Protein AF-W7WKI2-F1 (afdb_monomer_lite)

Radius of gyration: 20.31 Å; chains: 1; bounding box: 33×30×72 Å

pLDDT: mean 86.47, std 14.75, range [44.88, 98.06]

Sequence (91 aa):
MRGYYLNLSSGAPVWFVSWRIADDDPSRAWPETVSLSYNEAGRWLDAQERVDNLPLPPDVTAWLQAWNDAHYRPEPKRRKRPASFLPPEQR

Foldseek 3Di:
DVQLVVQLVVVFRWKKFFKDADPVHNVDIDGPDIDRGNVVSVVCVVVVTDIDTDTDDPVVSVVSVVVCVVPPDPDPPPPPDPPPDDPPPPD

Secondary structure (DSSP, 8-state):
-HHHHHHHHTSS-EEEEEEEE-SS-TT-EEEEEEE--HHHHHHHHHTT-EEEEEEPPHHHHHHHHHHHHHH-----------S----S---

Structure (mmCIF, N/CA/C/O backbone):
data_AF-W7WKI2-F1
#
_entry.id   AF-W7WKI2-F1
#
loop_
_atom_site.group_PDB
_atom_site.id
_atom_site.type_symbol
_atom_site.label_atom_id
_atom_site.label_alt_id
_atom_site.label_comp_id
_atom_site.label_asym_id
_atom_site.label_entity_id
_atom_site.label_seq_id
_atom_site.pdbx_PDB_ins_code
_atom_site.Cartn_x
_atom_site.Cartn_y
_atom_site.Cartn_z
_atom_site.occupancy
_atom_site.B_iso_or_equiv
_atom_site.auth_seq_id
_atom_site.auth_comp_id
_atom_site.auth_asym_id
_atom_site.auth_atom_id
_atom_site.pdbx_PDB_model_num
ATOM 1 N N . MET A 1 1 ? 0.765 -9.182 9.251 1.00 64.81 1 MET A N 1
ATOM 2 C CA . MET A 1 1 ? -0.531 -8.612 9.695 1.00 64.81 1 MET A CA 1
ATOM 3 C C . MET A 1 1 ? -0.437 -7.154 10.147 1.00 64.81 1 MET A C 1
ATOM 5 O O . MET A 1 1 ? -1.183 -6.356 9.606 1.00 64.81 1 MET A O 1
ATOM 9 N N . ARG A 1 2 ? 0.495 -6.755 11.034 1.00 85.56 2 ARG A N 1
ATOM 10 C CA . ARG A 1 2 ? 0.622 -5.345 11.487 1.00 85.56 2 ARG A CA 1
ATOM 11 C C . ARG A 1 2 ? 0.701 -4.305 10.349 1.00 85.56 2 ARG A C 1
ATOM 13 O O . ARG A 1 2 ? 0.149 -3.226 10.502 1.00 85.56 2 ARG A O 1
ATOM 20 N N . GLY A 1 3 ? 1.353 -4.621 9.226 1.00 88.62 3 GLY A N 1
ATOM 21 C CA . GLY A 1 3 ? 1.479 -3.700 8.086 1.00 88.62 3 GLY A CA 1
ATOM 22 C C . GLY A 1 3 ? 0.144 -3.290 7.447 1.00 88.62 3 GLY A C 1
ATOM 23 O O . GLY A 1 3 ? -0.004 -2.132 7.073 1.00 88.62 3 GLY A O 1
ATOM 24 N N . TYR A 1 4 ? -0.839 -4.195 7.377 1.00 91.75 4 TYR A N 1
ATOM 25 C CA . TYR A 1 4 ? -2.176 -3.885 6.848 1.00 91.75 4 TYR A CA 1
ATOM 26 C C . TYR A 1 4 ? -2.959 -2.988 7.805 1.00 91.75 4 TYR A C 1
ATOM 28 O O . TYR A 1 4 ? -3.534 -1.987 7.389 1.00 91.75 4 TYR A O 1
ATOM 36 N N . TYR A 1 5 ? -2.897 -3.294 9.106 1.00 91.62 5 TYR A N 1
ATOM 37 C CA . TYR A 1 5 ? -3.456 -2.433 10.146 1.00 91.62 5 TYR A CA 1
ATOM 38 C C . TYR A 1 5 ? -2.866 -1.018 10.092 1.00 91.62 5 TYR A C 1
ATOM 40 O O . TYR A 1 5 ? -3.604 -0.047 10.207 1.00 91.62 5 TYR A O 1
ATOM 48 N N . LEU A 1 6 ? -1.548 -0.886 9.897 1.00 92.06 6 LEU A N 1
ATOM 49 C CA . LEU A 1 6 ? -0.902 0.424 9.786 1.00 92.06 6 LEU A CA 1
ATOM 50 C C . LEU A 1 6 ? -1.435 1.222 8.593 1.00 92.06 6 LEU A C 1
ATOM 52 O O . LEU A 1 6 ? -1.769 2.392 8.768 1.00 92.06 6 LEU A O 1
ATOM 56 N N . ASN A 1 7 ? -1.582 0.576 7.432 1.00 94.38 7 ASN A N 1
ATOM 57 C CA . ASN A 1 7 ? -2.155 1.201 6.241 1.00 94.38 7 ASN A CA 1
ATOM 58 C C . ASN A 1 7 ? -3.593 1.689 6.498 1.00 94.38 7 ASN A C 1
ATOM 60 O O . ASN A 1 7 ? -3.889 2.859 6.276 1.00 94.38 7 ASN A O 1
ATOM 64 N N . LEU A 1 8 ? -4.454 0.846 7.082 1.00 93.12 8 LEU A N 1
ATOM 65 C CA . LEU A 1 8 ? -5.818 1.229 7.478 1.00 93.12 8 LEU A CA 1
ATOM 66 C C . LEU A 1 8 ? -5.837 2.378 8.501 1.00 93.12 8 LEU A C 1
ATOM 68 O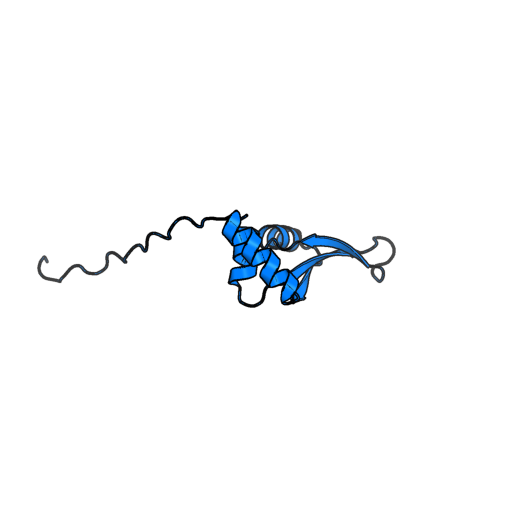 O . LEU A 1 8 ? -6.621 3.315 8.381 1.00 93.12 8 LEU A O 1
ATOM 72 N N . SER A 1 9 ? -4.943 2.343 9.494 1.00 91.31 9 SER A N 1
ATOM 73 C CA . SER A 1 9 ? -4.881 3.342 10.570 1.00 91.31 9 SER A CA 1
ATOM 74 C C . SER A 1 9 ? -4.326 4.705 10.141 1.00 91.31 9 SER A C 1
ATOM 76 O O . SER A 1 9 ? -4.357 5.642 10.937 1.00 91.31 9 SER A O 1
ATOM 78 N N . SER A 1 10 ? -3.824 4.826 8.907 1.00 89.44 10 SER A N 1
ATOM 79 C CA . SER A 1 10 ? -3.309 6.085 8.354 1.00 89.44 10 SER A CA 1
ATOM 80 C C . SER A 1 10 ? -4.406 7.124 8.090 1.00 89.44 10 SER A C 1
ATOM 82 O O . SER A 1 10 ? -4.108 8.308 7.960 1.00 89.44 10 SER A O 1
ATOM 84 N N . GLY A 1 11 ? -5.671 6.694 8.004 1.00 88.94 11 GLY A N 1
ATOM 85 C CA . GLY A 1 11 ? -6.813 7.538 7.640 1.00 88.94 11 GLY A CA 1
ATOM 86 C C . GLY A 1 11 ? -7.021 7.700 6.129 1.00 88.94 11 GLY A C 1
ATOM 87 O O . GLY A 1 11 ? -8.122 8.048 5.714 1.00 88.94 11 GLY A O 1
ATOM 88 N N . ALA A 1 12 ? -6.013 7.391 5.310 1.00 92.25 12 ALA A N 1
ATOM 89 C CA . ALA A 1 12 ? -6.089 7.391 3.851 1.00 92.25 12 ALA A CA 1
ATOM 90 C C . ALA A 1 12 ? -5.355 6.151 3.310 1.00 92.25 12 ALA A C 1
ATOM 92 O O . ALA A 1 12 ? -4.209 6.264 2.877 1.00 92.25 12 ALA A O 1
ATOM 93 N N . PRO A 1 13 ? -5.965 4.953 3.391 1.00 95.38 13 PRO A N 1
ATOM 94 C CA . PRO A 1 13 ? -5.310 3.722 2.974 1.00 95.38 13 PRO A CA 1
ATOM 95 C C . PRO A 1 13 ? -5.018 3.728 1.471 1.00 95.38 13 PRO A C 1
ATOM 97 O O . PRO A 1 13 ? -5.838 4.175 0.663 1.00 95.38 13 PRO A O 1
ATOM 100 N N . VAL A 1 14 ? -3.849 3.205 1.100 1.00 98.06 14 VAL A N 1
ATOM 101 C CA . VAL A 1 14 ? -3.346 3.220 -0.283 1.00 98.06 14 VAL A CA 1
ATOM 102 C C . VAL A 1 14 ? -2.823 1.864 -0.742 1.00 98.06 14 VAL A C 1
ATOM 104 O O . VAL A 1 14 ? -2.385 1.031 0.056 1.00 98.06 14 VAL A O 1
ATOM 107 N N . TRP A 1 15 ? -2.874 1.647 -2.052 1.00 97.69 15 TRP A N 1
ATOM 108 C CA . TRP A 1 15 ? -2.089 0.645 -2.739 1.00 97.69 15 TRP A CA 1
ATOM 109 C C . TRP A 1 15 ? -0.670 1.177 -2.828 1.00 97.69 15 TRP A C 1
ATOM 111 O O . TRP A 1 15 ? -0.456 2.310 -3.263 1.00 97.69 15 TRP A O 1
ATOM 121 N N . PHE A 1 16 ? 0.287 0.357 -2.422 1.00 97.56 16 PHE A N 1
ATOM 122 C CA . PHE A 1 16 ? 1.697 0.601 -2.664 1.00 97.56 16 PHE A CA 1
ATOM 123 C C . PHE A 1 16 ? 2.079 -0.139 -3.936 1.00 97.56 16 PHE A C 1
ATOM 125 O O . PHE A 1 16 ? 1.983 -1.367 -3.978 1.00 97.56 16 PHE A O 1
ATOM 132 N N . VAL A 1 17 ? 2.471 0.604 -4.964 1.00 97.62 17 VAL A N 1
ATOM 133 C CA . VAL A 1 17 ? 2.852 0.053 -6.266 1.00 97.62 17 VAL A CA 1
ATOM 134 C C . VAL A 1 17 ? 4.346 0.263 -6.446 1.00 97.62 17 VAL A C 1
ATOM 136 O O . VAL A 1 17 ? 4.770 1.402 -6.610 1.00 97.62 17 VAL A O 1
ATOM 139 N N . SER A 1 18 ? 5.133 -0.813 -6.385 1.00 97.06 18 SER A N 1
ATOM 140 C CA . SER A 1 18 ? 6.546 -0.779 -6.772 1.00 97.06 18 SER A CA 1
ATOM 141 C C . SER A 1 18 ? 6.673 -0.973 -8.280 1.00 97.06 18 SER A C 1
ATOM 143 O O . SER A 1 18 ? 6.069 -1.881 -8.865 1.00 97.06 18 SER A O 1
ATOM 145 N N . TRP A 1 19 ? 7.464 -0.111 -8.905 1.00 95.69 19 TRP A N 1
ATOM 146 C CA . TRP A 1 19 ? 7.714 -0.095 -10.336 1.00 95.69 19 TRP A CA 1
ATOM 147 C C . TRP A 1 19 ? 9.120 -0.584 -10.648 1.00 95.69 19 TRP A C 1
ATOM 149 O O . TRP A 1 19 ? 10.097 -0.163 -10.025 1.00 95.69 19 TRP A O 1
ATOM 159 N N . ARG A 1 20 ? 9.231 -1.386 -11.707 1.00 94.81 20 ARG A N 1
ATOM 160 C CA . ARG A 1 20 ? 10.508 -1.642 -12.372 1.00 94.81 20 ARG A CA 1
ATOM 161 C C . ARG A 1 20 ? 10.641 -0.738 -13.573 1.00 94.81 20 ARG A C 1
ATOM 163 O O . ARG A 1 20 ? 9.690 -0.563 -14.330 1.00 94.81 20 ARG A O 1
ATOM 170 N N . ILE A 1 21 ? 11.832 -0.180 -13.721 1.00 93.88 21 ILE A N 1
ATOM 171 C CA . ILE A 1 21 ? 12.242 0.610 -14.875 1.00 93.88 21 ILE A CA 1
ATOM 172 C C . ILE A 1 21 ? 13.158 -0.281 -15.711 1.00 93.88 21 ILE A C 1
ATOM 174 O O . ILE A 1 21 ? 13.985 -0.996 -15.145 1.00 93.88 21 ILE A O 1
ATOM 178 N N . ALA A 1 22 ? 12.987 -0.272 -17.031 1.00 93.69 22 ALA A N 1
ATOM 179 C CA . ALA A 1 22 ? 13.845 -1.042 -17.919 1.00 93.69 22 ALA A CA 1
ATOM 180 C C . ALA A 1 22 ? 15.281 -0.492 -17.892 1.00 93.69 22 ALA A C 1
ATOM 182 O O . ALA A 1 22 ? 15.485 0.719 -17.985 1.00 93.69 22 ALA A O 1
ATOM 183 N N . ASP A 1 23 ? 16.272 -1.381 -17.801 1.00 92.12 23 ASP A N 1
ATOM 184 C CA . ASP A 1 23 ? 17.688 -0.988 -17.769 1.00 92.12 23 ASP A CA 1
ATOM 185 C C . ASP A 1 23 ? 18.145 -0.354 -19.097 1.00 92.12 23 ASP A C 1
ATOM 187 O O . ASP A 1 23 ? 19.035 0.496 -19.111 1.00 92.12 23 ASP A O 1
ATOM 191 N N . ASP A 1 24 ? 17.538 -0.762 -20.216 1.00 95.94 24 ASP A N 1
ATOM 192 C CA . ASP A 1 24 ? 17.844 -0.285 -21.567 1.00 95.94 24 ASP A CA 1
ATOM 193 C C . ASP A 1 24 ? 17.075 0.986 -21.959 1.00 95.94 24 ASP A C 1
ATOM 195 O O . ASP A 1 24 ? 17.522 1.729 -22.834 1.00 95.94 24 ASP A O 1
ATOM 199 N N . ASP A 1 25 ? 15.939 1.255 -21.310 1.00 93.94 25 ASP A N 1
ATOM 200 C CA . ASP A 1 25 ? 15.083 2.405 -21.599 1.00 93.94 25 ASP A CA 1
ATOM 201 C C . ASP A 1 25 ? 14.360 2.913 -20.335 1.00 93.94 25 ASP A C 1
ATOM 203 O O . ASP A 1 25 ? 13.298 2.399 -19.965 1.00 93.94 25 ASP A O 1
ATOM 207 N N . PRO A 1 26 ? 14.866 3.992 -19.706 1.00 90.12 26 PRO A N 1
ATOM 208 C CA . PRO A 1 26 ? 14.268 4.572 -18.508 1.00 90.12 26 PRO A CA 1
ATOM 209 C C . PRO A 1 26 ? 12.844 5.121 -18.681 1.00 90.12 26 PRO A C 1
ATOM 211 O O . PRO A 1 26 ? 12.190 5.435 -17.685 1.00 90.12 26 PRO A O 1
ATOM 214 N N . SER A 1 27 ? 12.358 5.278 -19.918 1.00 92.75 27 SER A N 1
ATOM 215 C CA . SER A 1 27 ? 10.978 5.698 -20.191 1.00 92.75 27 SER A CA 1
ATOM 216 C C . SER A 1 27 ? 9.973 4.548 -20.084 1.00 92.75 27 SER A C 1
ATOM 218 O O . SER A 1 27 ? 8.765 4.783 -19.989 1.00 92.75 27 SER A O 1
ATOM 220 N N . ARG A 1 28 ? 10.456 3.301 -20.058 1.00 94.62 28 ARG A N 1
ATOM 221 C CA . ARG A 1 28 ? 9.632 2.102 -19.934 1.00 94.62 28 ARG A CA 1
ATOM 222 C C . ARG A 1 28 ? 9.626 1.632 -18.489 1.00 94.62 28 ARG A C 1
ATOM 224 O O . ARG A 1 28 ? 10.650 1.225 -17.947 1.00 94.62 28 ARG A O 1
ATOM 231 N N . ALA A 1 29 ? 8.441 1.643 -17.889 1.00 94.50 29 ALA A N 1
ATOM 232 C CA . ALA A 1 29 ? 8.217 1.124 -16.550 1.00 94.50 29 ALA A CA 1
ATOM 233 C C . ALA A 1 29 ? 6.964 0.246 -16.496 1.00 94.50 29 ALA A C 1
ATOM 235 O O . ALA A 1 29 ? 6.013 0.452 -17.253 1.00 94.50 29 ALA A O 1
ATOM 236 N N . TRP A 1 30 ? 6.958 -0.725 -15.588 1.00 95.94 30 TRP A N 1
ATOM 237 C CA . TRP A 1 30 ? 5.791 -1.558 -15.299 1.00 95.94 30 TRP A CA 1
ATOM 238 C C . TRP A 1 30 ? 5.660 -1.802 -13.795 1.00 95.94 30 TRP A C 1
ATOM 240 O O . TRP A 1 30 ? 6.669 -1.797 -13.082 1.00 95.94 30 TRP A O 1
ATOM 250 N N . PRO A 1 31 ? 4.429 -2.002 -13.295 1.00 96.12 31 PRO A N 1
ATOM 251 C CA . PRO A 1 31 ? 4.233 -2.346 -11.900 1.00 96.12 31 PRO A CA 1
ATOM 252 C C . PRO A 1 31 ? 4.765 -3.764 -11.691 1.00 96.12 31 PRO A C 1
ATOM 254 O O . PRO A 1 31 ? 4.271 -4.716 -12.293 1.00 96.12 31 PRO A O 1
ATOM 257 N N . GLU A 1 32 ? 5.800 -3.907 -10.872 1.00 95.38 32 GLU A N 1
ATOM 258 C CA . GLU A 1 32 ? 6.356 -5.219 -10.548 1.00 95.38 32 GLU A CA 1
ATOM 259 C C . GLU A 1 32 ? 5.594 -5.853 -9.393 1.00 95.38 32 GLU A C 1
ATOM 261 O O . GLU A 1 32 ? 5.208 -7.017 -9.470 1.00 95.38 32 GLU A O 1
ATOM 266 N N . THR A 1 33 ? 5.364 -5.085 -8.327 1.00 96.19 33 THR A N 1
ATOM 267 C CA . THR A 1 33 ? 4.706 -5.591 -7.122 1.00 96.19 33 THR A CA 1
ATOM 268 C C . THR A 1 33 ? 3.699 -4.583 -6.592 1.00 96.19 33 THR A C 1
ATOM 270 O O . THR A 1 33 ? 3.953 -3.382 -6.559 1.00 96.19 33 THR A O 1
ATOM 273 N N . VAL A 1 34 ? 2.550 -5.084 -6.138 1.00 96.56 34 VAL A N 1
ATOM 274 C CA . VAL A 1 34 ? 1.497 -4.290 -5.499 1.00 96.56 34 VAL A CA 1
ATOM 275 C C . VAL A 1 34 ? 1.218 -4.871 -4.118 1.00 96.56 34 VAL A C 1
ATOM 277 O O . VAL A 1 34 ? 1.006 -6.076 -3.987 1.00 96.56 34 VAL A O 1
ATOM 280 N N . SER A 1 35 ? 1.202 -4.031 -3.082 1.00 96.44 35 SER A N 1
ATOM 281 C CA . SER A 1 35 ? 0.861 -4.458 -1.721 1.00 96.44 35 SER A CA 1
ATOM 282 C C . SER A 1 35 ? -0.009 -3.444 -0.979 1.00 96.44 35 SER A C 1
ATOM 284 O O . SER A 1 35 ? -0.036 -2.254 -1.281 1.00 96.44 35 SER A O 1
ATOM 286 N N . LEU A 1 36 ? -0.718 -3.943 0.034 1.00 96.31 36 LEU A N 1
ATOM 287 C CA . LEU A 1 36 ? -1.463 -3.174 1.035 1.00 96.31 36 LEU A CA 1
ATOM 288 C C . LEU A 1 36 ? -0.695 -3.052 2.362 1.00 96.31 36 LEU A C 1
ATOM 290 O O . LEU A 1 36 ? -1.187 -2.442 3.313 1.00 96.31 36 LEU A O 1
ATOM 294 N N . SER A 1 37 ? 0.477 -3.680 2.472 1.00 95.25 37 SER A N 1
ATOM 295 C CA . SER A 1 37 ? 1.268 -3.723 3.697 1.00 95.25 37 SER A CA 1
ATOM 296 C C . SER A 1 37 ? 2.206 -2.528 3.774 1.00 95.25 37 SER A C 1
ATOM 298 O O . SER A 1 37 ? 3.173 -2.427 3.020 1.00 95.25 37 SER A O 1
ATOM 300 N N . TYR A 1 38 ? 1.997 -1.685 4.783 1.00 93.38 38 TYR A N 1
ATOM 301 C CA . TYR A 1 38 ? 2.886 -0.558 5.067 1.00 93.38 38 TYR A CA 1
ATOM 302 C C . TYR A 1 38 ? 4.345 -0.999 5.303 1.00 93.38 38 TYR A C 1
ATOM 304 O O . TYR A 1 38 ? 5.288 -0.302 4.947 1.00 93.38 38 TYR A O 1
ATOM 312 N N . ASN A 1 39 ? 4.549 -2.187 5.883 1.00 94.00 39 ASN A N 1
ATOM 313 C CA . ASN A 1 39 ? 5.892 -2.707 6.156 1.00 94.00 39 ASN A CA 1
ATOM 314 C C . ASN A 1 39 ? 6.637 -3.118 4.879 1.00 94.00 39 ASN A C 1
ATOM 316 O O . ASN A 1 39 ? 7.859 -3.028 4.842 1.00 94.00 39 ASN A O 1
ATOM 320 N N . GLU A 1 40 ? 5.922 -3.622 3.870 1.00 95.25 40 GLU A N 1
ATOM 321 C CA . GLU A 1 40 ? 6.535 -3.983 2.585 1.00 95.25 40 GLU A CA 1
ATOM 322 C C . GLU A 1 40 ? 6.891 -2.722 1.809 1.00 95.25 40 GLU A C 1
ATOM 324 O O . GLU A 1 40 ? 8.024 -2.593 1.358 1.00 95.25 40 GLU A O 1
ATOM 329 N N . ALA A 1 41 ? 5.983 -1.744 1.794 1.00 94.88 41 ALA A N 1
ATOM 330 C CA . ALA A 1 41 ? 6.250 -0.427 1.233 1.00 94.88 41 ALA A CA 1
ATOM 331 C C . ALA A 1 41 ? 7.487 0.238 1.849 1.00 94.88 41 ALA A C 1
ATOM 333 O O . ALA A 1 41 ? 8.331 0.750 1.124 1.00 94.88 41 ALA A O 1
ATOM 334 N N . GLY A 1 42 ? 7.632 0.172 3.178 1.00 94.62 42 GLY A N 1
ATOM 335 C CA . GLY A 1 42 ? 8.824 0.670 3.866 1.00 94.62 42 GLY A CA 1
ATOM 336 C C . GLY A 1 42 ? 10.113 0.015 3.366 1.00 94.62 42 GLY A C 1
ATOM 337 O O . GLY A 1 42 ? 11.075 0.717 3.087 1.00 94.62 42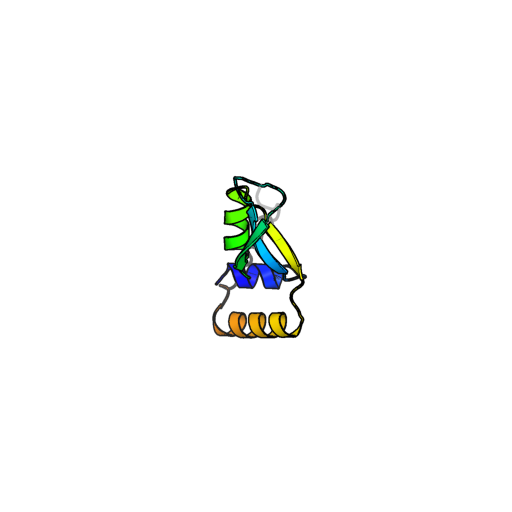 GLY A O 1
ATOM 338 N N . ARG A 1 43 ? 10.114 -1.309 3.155 1.00 95.75 43 ARG A N 1
ATOM 339 C CA . ARG A 1 43 ? 11.288 -2.028 2.630 1.00 95.75 43 ARG A CA 1
ATOM 340 C C . ARG A 1 43 ? 11.655 -1.608 1.210 1.00 95.75 43 ARG A C 1
ATOM 342 O O . ARG A 1 43 ? 12.838 -1.494 0.916 1.00 95.75 43 ARG A O 1
ATOM 349 N N . TRP A 1 44 ? 10.667 -1.390 0.344 1.00 96.38 44 TRP A N 1
ATOM 350 C CA . TRP A 1 44 ? 10.911 -0.906 -1.019 1.00 96.38 44 TRP A CA 1
ATOM 351 C C . TRP A 1 44 ? 11.484 0.512 -1.014 1.00 96.38 44 TRP A C 1
ATOM 353 O O . TRP A 1 44 ? 12.455 0.788 -1.713 1.00 96.38 44 TRP A O 1
ATOM 363 N N . LEU A 1 45 ? 10.939 1.393 -0.170 1.00 94.25 45 LEU A N 1
ATOM 364 C CA . LEU A 1 45 ? 11.453 2.752 0.003 1.00 94.25 45 LEU A CA 1
ATOM 365 C C . LEU A 1 45 ? 12.886 2.758 0.558 1.00 94.25 45 LEU A C 1
ATOM 367 O O . LEU A 1 45 ? 13.728 3.493 0.045 1.00 94.25 45 LEU A O 1
ATOM 371 N N . ASP A 1 46 ? 13.186 1.910 1.546 1.00 96.31 46 ASP A N 1
ATOM 372 C CA . ASP A 1 46 ? 14.540 1.742 2.097 1.00 96.31 46 ASP A CA 1
ATOM 373 C C . ASP A 1 46 ? 15.528 1.215 1.039 1.00 96.31 46 ASP A C 1
ATOM 375 O O . ASP A 1 46 ? 16.699 1.592 1.035 1.00 96.31 46 ASP A O 1
ATOM 379 N N . ALA A 1 47 ? 15.055 0.374 0.113 1.00 94.81 47 ALA A N 1
ATOM 380 C CA . ALA A 1 47 ? 15.817 -0.120 -1.034 1.00 94.81 47 ALA A CA 1
ATOM 381 C C . ALA A 1 47 ? 15.916 0.891 -2.195 1.00 94.81 47 ALA A C 1
ATOM 383 O O . ALA A 1 47 ? 16.480 0.569 -3.240 1.00 94.81 47 ALA A O 1
ATOM 384 N N . GLN A 1 48 ? 15.396 2.112 -2.016 1.00 93.69 48 GLN A N 1
ATOM 385 C CA . GLN A 1 48 ? 15.345 3.174 -3.025 1.00 93.69 48 GLN A CA 1
ATOM 386 C C . GLN A 1 48 ? 14.574 2.788 -4.302 1.00 93.69 48 GLN A C 1
ATOM 388 O O . GLN A 1 48 ? 14.827 3.339 -5.376 1.00 93.69 48 GLN A O 1
ATOM 393 N N . GLU A 1 49 ? 13.613 1.867 -4.196 1.00 93.81 49 GLU A N 1
ATOM 394 C CA . GLU A 1 49 ? 12.720 1.525 -5.303 1.00 93.81 49 GLU A CA 1
ATOM 395 C C . GLU A 1 49 ? 11.719 2.655 -5.599 1.00 93.81 49 GLU A C 1
ATOM 397 O O . GLU A 1 49 ? 11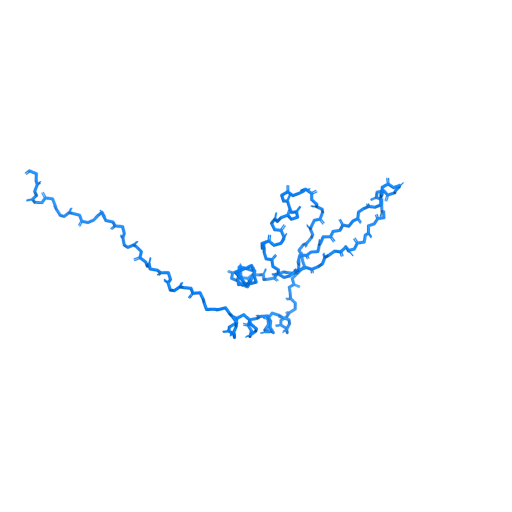.422 3.517 -4.766 1.00 93.81 49 GLU A O 1
ATOM 402 N N . ARG A 1 50 ? 11.167 2.645 -6.818 1.00 94.12 50 ARG A N 1
ATOM 403 C CA . ARG A 1 50 ? 10.110 3.571 -7.238 1.00 94.12 50 ARG A CA 1
ATOM 404 C C . ARG A 1 50 ? 8.770 3.062 -6.728 1.00 94.12 50 ARG A C 1
ATOM 406 O O . ARG A 1 50 ? 8.252 2.091 -7.268 1.00 94.12 50 ARG A O 1
ATOM 413 N N . VAL A 1 51 ? 8.209 3.731 -5.724 1.00 96.94 51 VAL A N 1
ATOM 414 C CA . VAL A 1 51 ? 6.920 3.362 -5.124 1.00 96.94 51 VAL A CA 1
ATOM 415 C C . VAL A 1 51 ? 5.919 4.501 -5.261 1.00 96.94 51 VAL A C 1
ATOM 417 O O . VAL A 1 51 ? 6.184 5.604 -4.791 1.00 96.94 51 VAL A O 1
ATOM 420 N N . ASP A 1 52 ? 4.755 4.211 -5.838 1.00 96.81 52 ASP A N 1
ATOM 421 C CA . ASP A 1 52 ? 3.617 5.131 -5.870 1.00 96.81 52 ASP A CA 1
ATOM 422 C C . ASP A 1 52 ? 2.517 4.718 -4.891 1.00 96.81 52 ASP A C 1
ATOM 424 O O . ASP A 1 52 ? 2.344 3.541 -4.553 1.00 96.81 52 ASP A O 1
ATOM 428 N N . ASN A 1 53 ? 1.740 5.716 -4.461 1.00 96.94 53 ASN A N 1
ATOM 429 C CA . ASN A 1 53 ? 0.567 5.543 -3.617 1.00 96.94 53 ASN A CA 1
ATOM 430 C C . ASN A 1 53 ? -0.712 5.848 -4.396 1.00 96.94 53 ASN A C 1
ATOM 432 O O . ASN A 1 53 ? -0.910 6.969 -4.862 1.00 96.94 53 ASN A O 1
ATOM 436 N N . LEU A 1 54 ? -1.612 4.869 -4.471 1.00 96.69 54 LEU A N 1
ATOM 437 C CA . LEU A 1 54 ? -2.940 5.050 -5.059 1.00 96.69 54 LEU A CA 1
ATOM 438 C C . LEU A 1 54 ? -4.016 4.851 -3.990 1.00 96.69 54 LEU A C 1
ATOM 440 O O . LEU A 1 54 ? -3.999 3.813 -3.332 1.00 96.69 54 LEU A O 1
ATOM 444 N N . PRO A 1 55 ? -4.960 5.791 -3.802 1.00 97.12 55 PRO A N 1
ATOM 445 C CA . PRO A 1 55 ? -6.043 5.634 -2.835 1.00 97.12 55 PRO A CA 1
ATOM 446 C C . PRO A 1 55 ? -6.799 4.317 -3.014 1.00 97.12 55 PRO A C 1
ATOM 448 O O . PRO A 1 55 ? -7.125 3.930 -4.140 1.00 97.12 55 PRO A O 1
ATOM 451 N N . LEU A 1 56 ? -7.097 3.634 -1.906 1.00 96.62 56 LEU A N 1
ATOM 452 C CA . LEU A 1 56 ? -7.949 2.454 -1.965 1.00 96.62 56 LEU A CA 1
ATOM 453 C C . LEU A 1 56 ? -9.390 2.862 -2.275 1.00 96.62 56 LEU A C 1
ATOM 455 O O . LEU A 1 56 ? -9.942 3.744 -1.612 1.00 96.62 56 LEU A O 1
ATOM 459 N N . PRO A 1 57 ? -10.046 2.157 -3.206 1.00 96.06 57 PRO A N 1
ATOM 460 C CA . PRO A 1 57 ? -11.489 2.210 -3.337 1.00 96.06 57 PRO A CA 1
ATOM 461 C C . PRO A 1 57 ? -12.203 1.836 -2.016 1.00 96.06 57 PRO A C 1
ATOM 463 O O . PRO A 1 57 ? -11.669 1.047 -1.220 1.00 96.06 57 PRO A O 1
ATOM 466 N N . PRO A 1 58 ? -13.404 2.382 -1.743 1.00 94.56 58 PRO A N 1
ATOM 467 C CA . PRO A 1 58 ? -14.117 2.133 -0.487 1.00 94.56 58 PRO A CA 1
ATOM 468 C C . PRO A 1 58 ? -14.453 0.657 -0.230 1.00 94.56 58 PRO A C 1
ATOM 470 O O . PRO A 1 58 ? -14.376 0.193 0.905 1.00 94.56 58 PRO A O 1
ATOM 473 N N . ASP A 1 59 ? -14.795 -0.091 -1.276 1.00 96.31 59 ASP A N 1
ATOM 474 C CA . ASP A 1 59 ? -15.092 -1.526 -1.235 1.00 96.31 59 ASP A CA 1
ATOM 475 C C . ASP A 1 59 ? -13.865 -2.356 -0.834 1.00 96.31 59 ASP A C 1
ATOM 477 O O . ASP A 1 59 ? -13.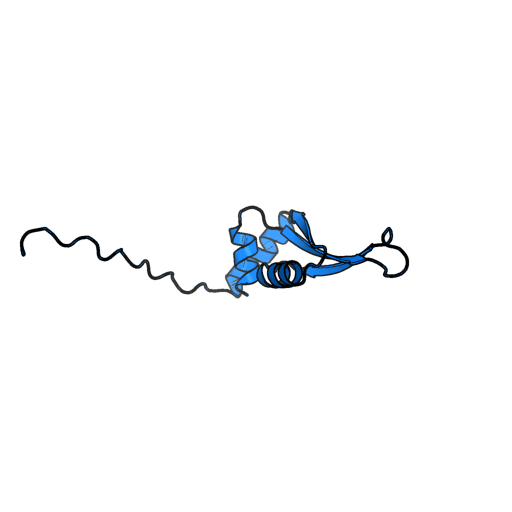949 -3.203 0.058 1.00 96.31 59 ASP A O 1
ATOM 481 N N . VAL A 1 60 ? -12.699 -2.053 -1.411 1.00 95.19 60 VAL A N 1
ATOM 482 C CA . VAL A 1 60 ? -11.429 -2.698 -1.042 1.00 95.19 60 VAL A CA 1
ATOM 483 C C . VAL A 1 60 ? -11.038 -2.341 0.390 1.00 95.19 60 VAL A C 1
ATOM 485 O O . VAL A 1 60 ? -10.601 -3.207 1.148 1.00 95.19 60 VAL A O 1
ATOM 488 N N . THR A 1 61 ? -11.222 -1.079 0.785 1.00 95.25 61 THR A N 1
ATOM 489 C CA . THR A 1 61 ? -10.952 -0.625 2.157 1.00 95.25 61 THR A CA 1
ATOM 490 C C . THR A 1 61 ? -11.794 -1.404 3.163 1.00 95.25 61 THR A C 1
ATOM 492 O O . THR A 1 61 ? -11.259 -1.920 4.145 1.00 95.25 61 THR A O 1
ATOM 495 N N . ALA A 1 62 ? -13.097 -1.540 2.902 1.00 95.25 62 ALA A N 1
ATOM 496 C CA . ALA A 1 62 ? -14.013 -2.286 3.757 1.00 95.25 62 ALA A CA 1
ATOM 497 C C . ALA A 1 62 ? -13.633 -3.772 3.846 1.00 95.25 62 ALA A C 1
ATOM 499 O O . ALA A 1 62 ? -13.640 -4.349 4.935 1.00 95.25 62 ALA A O 1
ATOM 500 N N . TRP A 1 63 ? -13.244 -4.382 2.724 1.00 95.50 63 TRP A N 1
ATOM 501 C CA . TRP A 1 63 ? -12.765 -5.762 2.701 1.00 95.50 63 TRP A CA 1
ATOM 502 C C . TRP A 1 63 ? -11.482 -5.946 3.525 1.00 95.50 63 TRP A C 1
ATOM 504 O O . TRP A 1 63 ? -11.407 -6.854 4.356 1.00 95.50 63 TRP A O 1
ATOM 514 N N . LEU A 1 64 ? -10.493 -5.062 3.349 1.00 94.12 64 LEU A N 1
ATOM 515 C CA . LEU A 1 64 ? -9.232 -5.118 4.090 1.00 94.12 64 LEU A CA 1
ATOM 516 C C . LEU A 1 64 ? -9.463 -4.921 5.592 1.00 94.12 64 LEU A C 1
ATOM 518 O O . LEU A 1 64 ? -8.839 -5.609 6.399 1.00 94.12 64 LEU A O 1
ATOM 522 N N . GLN A 1 65 ? -10.372 -4.015 5.965 1.00 93.00 65 GLN A N 1
ATOM 523 C CA . GLN A 1 65 ? -10.779 -3.793 7.351 1.00 93.00 65 GLN A CA 1
ATOM 524 C C . GLN A 1 65 ? -11.395 -5.058 7.954 1.00 93.00 65 GLN A C 1
ATOM 526 O O . GLN A 1 65 ? -10.928 -5.518 8.993 1.00 93.00 65 GLN A O 1
ATOM 531 N N . ALA A 1 66 ? -12.366 -5.674 7.273 1.00 93.75 66 ALA A N 1
ATOM 532 C CA . ALA A 1 66 ? -13.007 -6.901 7.743 1.00 93.75 66 ALA A CA 1
ATOM 533 C C . ALA A 1 66 ? -12.004 -8.055 7.906 1.00 93.75 66 ALA A C 1
ATOM 535 O O . ALA A 1 66 ? -12.024 -8.768 8.912 1.00 93.75 66 ALA A O 1
ATOM 536 N N . TRP A 1 67 ? -11.084 -8.215 6.949 1.00 92.75 67 TRP A N 1
ATOM 537 C CA . TRP A 1 67 ? -10.011 -9.202 7.049 1.00 92.75 67 TRP A CA 1
ATOM 538 C C . TRP A 1 67 ? -9.080 -8.900 8.230 1.00 92.75 67 TRP A C 1
ATOM 540 O O . TRP A 1 67 ? -8.746 -9.786 9.017 1.00 92.75 67 TRP A O 1
ATOM 550 N N . ASN A 1 68 ? -8.685 -7.638 8.399 1.00 91.31 68 ASN A N 1
ATOM 551 C CA . ASN A 1 68 ? -7.833 -7.230 9.506 1.00 91.31 68 ASN A CA 1
ATOM 552 C C . ASN A 1 68 ? -8.513 -7.469 10.863 1.00 91.31 68 ASN A C 1
ATOM 554 O O . ASN A 1 68 ? -7.863 -7.980 11.767 1.00 91.31 68 ASN A O 1
ATOM 558 N N . ASP A 1 69 ? -9.802 -7.176 11.006 1.00 90.00 69 ASP A N 1
ATOM 559 C CA . ASP A 1 69 ? -10.543 -7.393 12.256 1.00 90.00 69 ASP A CA 1
ATOM 560 C C . ASP A 1 69 ? -10.679 -8.881 12.607 1.00 90.00 69 ASP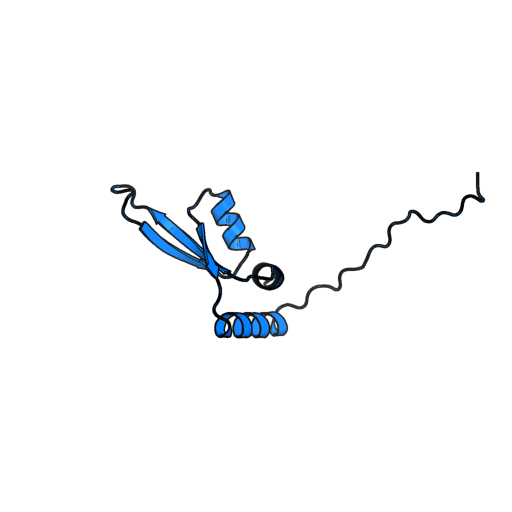 A C 1
ATOM 562 O O . ASP A 1 69 ? -10.615 -9.260 13.780 1.00 90.00 69 ASP A O 1
ATOM 566 N N . ALA A 1 70 ? -10.805 -9.742 11.593 1.00 90.12 70 ALA A N 1
ATOM 567 C CA . ALA A 1 70 ? -10.857 -11.189 11.778 1.00 90.12 70 ALA A CA 1
ATOM 568 C C . ALA A 1 70 ? -9.498 -11.791 12.185 1.00 90.12 70 ALA A C 1
ATOM 570 O O . ALA A 1 70 ? -9.453 -12.746 12.965 1.00 90.12 70 ALA A O 1
ATOM 571 N N . HIS A 1 71 ? -8.390 -11.249 11.669 1.00 86.69 71 HIS A N 1
ATOM 572 C CA . HIS A 1 71 ? -7.073 -11.889 11.757 1.00 86.69 71 HIS A CA 1
ATOM 573 C C . HIS A 1 71 ? -6.059 -11.171 12.654 1.00 86.69 71 HIS A C 1
ATOM 575 O O . HIS A 1 71 ? -5.119 -11.796 13.147 1.00 86.69 71 HIS A O 1
ATOM 581 N N . TYR A 1 72 ? -6.224 -9.874 12.898 1.00 81.88 72 TYR A N 1
ATOM 582 C CA . TYR A 1 72 ? -5.296 -9.062 13.673 1.00 81.88 72 TYR A CA 1
ATOM 583 C C . TYR A 1 72 ? -5.961 -8.533 14.942 1.00 81.88 72 TYR A C 1
ATOM 585 O O . TYR A 1 72 ? -6.725 -7.573 14.926 1.00 81.88 72 TYR A O 1
ATOM 593 N N . ARG A 1 73 ? -5.599 -9.124 16.084 1.00 73.88 73 ARG A N 1
ATOM 594 C CA . ARG A 1 73 ? -5.914 -8.563 17.401 1.00 73.88 73 ARG A CA 1
ATOM 595 C C . ARG A 1 73 ? -4.719 -7.747 17.886 1.00 73.88 73 ARG A C 1
ATOM 597 O O . ARG A 1 73 ? -3.718 -8.349 18.281 1.00 73.88 73 ARG A O 1
ATOM 604 N N . PRO A 1 74 ? -4.765 -6.404 17.843 1.00 67.31 74 PRO A N 1
ATOM 605 C CA . PRO A 1 74 ? -3.704 -5.606 18.433 1.00 67.31 74 PRO A CA 1
ATOM 606 C C . PRO A 1 74 ? -3.620 -5.920 19.929 1.00 67.31 74 PRO A C 1
ATOM 608 O O . PRO A 1 74 ? -4.638 -5.937 20.622 1.00 67.31 74 PRO A O 1
ATOM 611 N N . GLU A 1 75 ? -2.410 -6.158 20.442 1.00 64.75 75 GLU A N 1
ATOM 612 C CA . GLU A 1 75 ? -2.220 -6.220 21.890 1.00 64.75 75 GLU A CA 1
ATOM 613 C C . GLU A 1 75 ? -2.713 -4.901 22.497 1.00 64.75 75 GLU A C 1
ATOM 615 O O . GLU A 1 75 ? -2.356 -3.827 21.988 1.00 64.75 75 GLU A O 1
ATOM 620 N N . PRO A 1 76 ? -3.535 -4.943 23.561 1.00 58.50 76 PRO A N 1
ATOM 621 C CA . PRO A 1 76 ? -4.024 -3.731 24.188 1.00 58.50 76 PRO A CA 1
ATOM 622 C C . PRO A 1 76 ? -2.819 -2.889 24.606 1.00 58.50 76 PRO A C 1
ATOM 624 O O . PRO A 1 76 ? -2.019 -3.301 25.450 1.00 58.50 76 PRO A O 1
ATOM 627 N N . LYS A 1 77 ? -2.662 -1.705 23.995 1.00 55.41 77 LYS A N 1
ATOM 628 C CA . LYS A 1 77 ? -1.604 -0.758 24.362 1.00 55.41 77 LYS A CA 1
ATOM 629 C C . LYS A 1 77 ? -1.770 -0.440 25.846 1.00 55.41 77 LYS A C 1
ATOM 631 O O . LYS A 1 77 ? -2.648 0.333 26.230 1.00 55.41 77 LYS A O 1
ATOM 636 N N . ARG A 1 78 ? -0.914 -1.022 26.690 1.00 53.12 78 ARG A N 1
ATOM 637 C CA . ARG A 1 78 ? -0.816 -0.669 28.107 1.00 53.12 78 ARG A CA 1
ATOM 638 C C . ARG A 1 78 ? -0.377 0.790 28.161 1.00 53.12 78 ARG A C 1
ATOM 640 O O . ARG A 1 78 ? 0.786 1.111 27.925 1.00 53.12 78 ARG A O 1
ATOM 647 N N . ARG A 1 79 ? -1.335 1.684 28.405 1.00 54.50 79 ARG A N 1
ATOM 648 C CA . ARG A 1 79 ? -1.110 3.120 28.559 1.00 54.50 79 ARG A CA 1
ATOM 649 C C . ARG A 1 79 ? -0.195 3.307 29.772 1.00 54.50 79 ARG A C 1
ATOM 651 O O . ARG A 1 79 ? -0.664 3.306 30.907 1.00 54.50 79 ARG A O 1
ATOM 658 N N . LYS A 1 80 ? 1.121 3.392 29.551 1.00 57.66 80 LYS A N 1
ATOM 659 C CA . LYS A 1 80 ? 2.076 3.758 30.601 1.00 57.66 80 LYS A CA 1
ATOM 660 C C . LYS A 1 80 ? 1.773 5.207 30.973 1.00 57.66 80 LYS A C 1
ATOM 662 O O . LYS A 1 80 ? 2.080 6.116 30.209 1.00 57.66 80 LYS A O 1
ATOM 667 N N . ARG A 1 81 ? 1.096 5.415 32.107 1.00 55.09 81 ARG A N 1
ATOM 668 C CA . ARG A 1 81 ? 0.993 6.746 32.713 1.00 55.09 81 ARG A CA 1
ATOM 669 C C . ARG A 1 81 ? 2.424 7.217 33.017 1.00 55.09 81 ARG A C 1
ATOM 671 O O . ARG A 1 81 ? 3.182 6.419 33.572 1.00 55.09 81 ARG A O 1
ATOM 678 N N . PRO A 1 82 ? 2.819 8.442 32.636 1.00 58.69 82 PRO A N 1
ATOM 679 C CA . PRO A 1 82 ? 4.130 8.963 33.000 1.00 58.69 82 PRO A CA 1
ATOM 680 C C . PRO A 1 82 ? 4.245 9.029 34.529 1.00 58.69 82 PRO A C 1
ATOM 682 O O . PRO A 1 82 ? 3.336 9.508 35.207 1.00 58.69 82 PRO A O 1
ATOM 685 N N . ALA A 1 83 ? 5.352 8.521 35.072 1.00 60.81 83 ALA A N 1
ATOM 686 C CA . ALA A 1 83 ? 5.662 8.521 36.503 1.00 60.81 83 ALA A CA 1
ATOM 687 C C . ALA A 1 83 ? 6.181 9.897 36.967 1.00 60.81 83 ALA A C 1
ATOM 689 O O . ALA A 1 83 ? 7.243 10.000 37.569 1.00 60.81 83 ALA A O 1
ATOM 690 N N . SER A 1 84 ? 5.455 10.968 36.645 1.00 59.28 84 SER A N 1
ATOM 691 C CA . SER A 1 84 ? 5.817 12.348 36.994 1.00 59.28 84 SER A CA 1
ATOM 692 C C . SER A 1 84 ? 4.721 13.053 37.796 1.00 59.28 84 SER A C 1
ATOM 694 O O . SER A 1 84 ? 4.494 14.247 37.638 1.00 59.28 84 SER A O 1
ATOM 696 N N . PHE A 1 85 ? 4.046 12.306 38.671 1.00 58.47 85 PHE A N 1
ATOM 697 C CA . PHE A 1 85 ? 3.250 12.852 39.772 1.00 58.47 85 PHE A CA 1
ATOM 698 C C . PHE A 1 85 ? 3.788 12.271 41.085 1.00 58.47 85 PHE A C 1
ATOM 700 O O . PHE A 1 85 ? 3.238 11.324 41.639 1.00 58.47 85 PHE A O 1
ATOM 707 N N . LEU A 1 86 ? 4.917 12.812 41.545 1.00 59.75 86 LEU A N 1
ATOM 708 C CA . LEU A 1 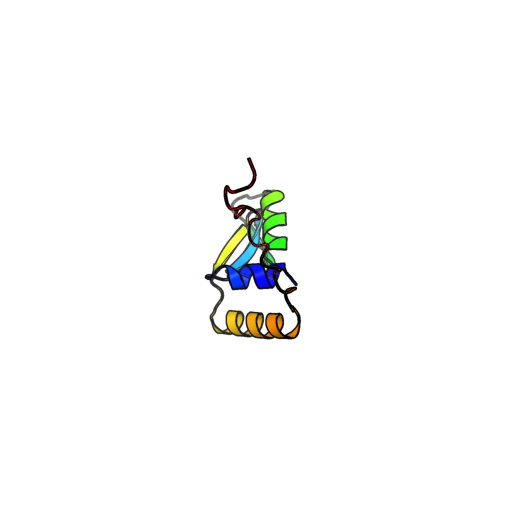86 ? 5.319 12.722 42.947 1.00 59.75 86 LEU A CA 1
ATOM 709 C C . LEU A 1 86 ? 4.938 14.062 43.596 1.00 59.75 86 LEU A C 1
ATOM 711 O O . LEU A 1 86 ? 5.430 15.096 43.134 1.00 59.75 86 LEU A O 1
ATOM 715 N N . PRO A 1 87 ? 4.035 14.090 44.593 1.00 62.31 87 PRO A N 1
ATOM 716 C CA . PRO A 1 87 ? 3.743 15.307 45.338 1.00 62.31 87 PRO A CA 1
ATOM 717 C C . PRO A 1 87 ? 4.974 15.749 46.159 1.00 62.31 87 PRO A C 1
ATOM 719 O O . PRO A 1 87 ? 5.740 14.903 46.623 1.00 62.31 87 PRO A O 1
ATOM 722 N N . PRO A 1 88 ? 5.187 17.065 46.335 1.00 58.44 88 PRO A N 1
ATOM 723 C CA . PRO A 1 88 ? 6.427 17.652 46.856 1.00 58.44 88 PRO A CA 1
ATOM 724 C C . PRO A 1 88 ? 6.692 17.475 48.367 1.00 58.44 88 PRO A C 1
ATOM 726 O O . PRO A 1 88 ? 7.553 18.163 48.903 1.00 58.44 88 PRO A O 1
ATOM 729 N N . GLU A 1 89 ? 6.020 16.562 49.068 1.00 62.91 89 GLU A N 1
ATOM 730 C CA . GLU A 1 89 ? 6.091 16.453 50.540 1.00 62.91 89 GLU A CA 1
ATOM 731 C C . GLU A 1 89 ? 7.186 15.503 51.072 1.00 62.91 89 GLU A C 1
ATOM 733 O O . GLU A 1 89 ? 7.125 15.061 52.215 1.00 62.91 89 GLU A O 1
ATOM 738 N N . GLN A 1 90 ? 8.209 15.181 50.272 1.00 61.41 90 GLN A N 1
ATOM 739 C CA . GLN A 1 90 ? 9.375 14.394 50.720 1.00 61.41 90 GLN A CA 1
ATOM 740 C C . GLN A 1 90 ? 10.714 14.935 50.185 1.00 61.41 90 GLN A C 1
ATOM 742 O O . GLN A 1 90 ? 11.503 14.194 49.597 1.00 61.41 90 GLN A O 1
ATOM 747 N N . ARG A 1 91 ? 10.985 16.229 50.376 1.00 44.88 91 ARG A N 1
ATOM 748 C CA . ARG A 1 91 ? 12.358 16.761 50.345 1.00 44.88 91 ARG A CA 1
ATOM 749 C C . ARG A 1 91 ? 12.779 17.226 51.724 1.00 44.88 91 ARG A C 1
ATOM 751 O O . ARG A 1 91 ? 11.916 17.811 52.409 1.00 44.88 91 ARG A O 1
#